Protein AF-A0A1G0ZTI4-F1 (afdb_monomer_lite)

pLDDT: mean 88.31, std 12.46, range [40.0, 97.88]

Secondary structure (DSSP, 8-state):
-------HHHHHHHHHHHHTT-S-TTHHHHHHHS--SSHHHH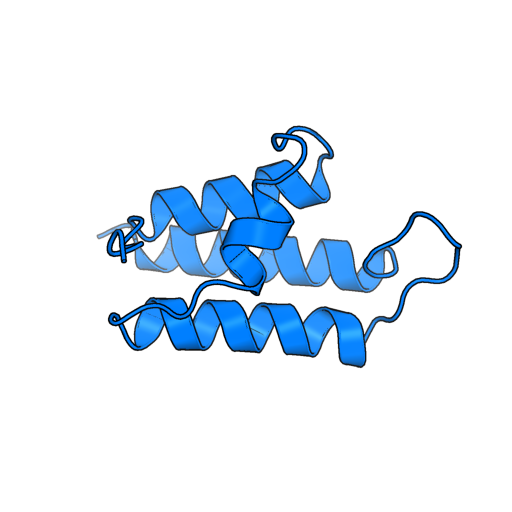HHHHHHHHHHHHSB-SSTT-SB-HHHHHHHHHHHHHHHHHH--

Sequence (85 aa):
MKKYNPSPDKIAQAIEAFVNGTCGPYDWDDFMTCPSDNPELEAIRKECEQVETQFPARGPNEWCNPEGGQTLLKIAQRIRGKAQP

Radius of gyration: 12.48 Å; chains: 1; bounding box: 34×22×39 Å

Foldseek 3Di:
DPADDDDLLVLLVLLVCVLVVNDDPCSLVCLLVDAHPDPVSNVLSVVLVVLCVVFPDPDPPDSGPPVSSVVSNVSSVVSVVVVDD

Structure (mmCIF, N/CA/C/O backbone):
data_AF-A0A1G0ZTI4-F1
#
_entry.id   AF-A0A1G0ZTI4-F1
#
loop_
_atom_site.group_PDB
_atom_site.id
_atom_site.type_symbol
_atom_site.label_atom_id
_atom_site.label_alt_id
_atom_site.label_comp_id
_atom_site.label_asym_id
_atom_site.label_entity_id
_atom_site.label_seq_id
_atom_site.pdbx_PDB_ins_code
_atom_site.Cartn_x
_atom_site.Cartn_y
_atom_site.Cartn_z
_atom_site.occupancy
_atom_site.B_iso_or_equiv
_atom_site.auth_seq_id
_atom_site.auth_comp_id
_atom_site.auth_asym_id
_atom_site.auth_atom_id
_atom_site.pdbx_PDB_model_num
ATOM 1 N N . MET A 1 1 ? -24.242 1.497 -5.297 1.00 49.44 1 MET A N 1
ATOM 2 C CA . MET A 1 1 ? -22.800 1.225 -5.115 1.00 49.44 1 MET A CA 1
ATOM 3 C C . MET A 1 1 ? -22.642 0.341 -3.886 1.00 49.44 1 MET A C 1
ATOM 5 O O . MET A 1 1 ? -23.268 0.640 -2.875 1.00 49.44 1 MET A O 1
ATOM 9 N N . LYS A 1 2 ? -21.926 -0.788 -3.985 1.00 47.06 2 LYS A N 1
ATOM 10 C CA . LYS A 1 2 ? -21.631 -1.633 -2.814 1.00 47.06 2 LYS A CA 1
ATOM 11 C C . LYS A 1 2 ? -20.733 -0.825 -1.878 1.00 47.06 2 LYS A C 1
ATOM 13 O O . LYS A 1 2 ? -19.729 -0.290 -2.328 1.00 47.06 2 LYS A O 1
ATOM 18 N N . LYS A 1 3 ? -21.116 -0.706 -0.608 1.00 53.62 3 LYS A N 1
ATOM 19 C CA . LYS A 1 3 ? -20.299 -0.024 0.398 1.00 53.62 3 LYS A CA 1
ATOM 20 C C . LYS A 1 3 ? -19.094 -0.903 0.717 1.00 53.62 3 LYS A C 1
ATOM 22 O O . LYS A 1 3 ? -19.272 -2.013 1.217 1.00 53.62 3 LYS A O 1
ATOM 27 N N . TYR A 1 4 ? -17.900 -0.427 0.395 1.00 64.56 4 TYR A N 1
ATOM 28 C CA . TYR A 1 4 ? -16.653 -1.063 0.793 1.00 64.56 4 TYR A CA 1
ATOM 29 C C . TYR A 1 4 ? -16.332 -0.609 2.221 1.00 64.56 4 TYR A C 1
ATOM 31 O O . TYR A 1 4 ? -16.064 0.563 2.457 1.00 64.56 4 TYR A O 1
ATOM 39 N N . ASN A 1 5 ? -16.465 -1.513 3.193 1.00 67.75 5 ASN A N 1
ATOM 40 C CA . ASN A 1 5 ? -16.172 -1.229 4.602 1.00 67.75 5 ASN A CA 1
ATOM 41 C C . ASN A 1 5 ? -15.386 -2.398 5.219 1.00 67.75 5 ASN A C 1
ATOM 43 O O . ASN A 1 5 ? -15.940 -3.162 6.015 1.00 67.75 5 ASN A O 1
ATOM 47 N N . PRO A 1 6 ? -14.136 -2.623 4.778 1.00 76.31 6 PRO A N 1
ATOM 48 C CA . PRO A 1 6 ? -13.290 -3.669 5.336 1.00 76.31 6 PRO A CA 1
ATOM 49 C C . PRO A 1 6 ? -12.927 -3.350 6.791 1.00 76.31 6 PRO A C 1
ATOM 51 O O . PRO A 1 6 ? -12.817 -2.192 7.189 1.00 76.31 6 PRO A O 1
ATOM 54 N N . SER A 1 7 ? -12.708 -4.385 7.599 1.00 85.75 7 SER A N 1
ATOM 55 C CA . SER A 1 7 ? -12.098 -4.192 8.915 1.00 85.75 7 SER A CA 1
ATOM 56 C C . SER A 1 7 ? -10.640 -3.723 8.769 1.00 85.75 7 SER A C 1
ATOM 58 O O . SER A 1 7 ? -10.009 -3.995 7.742 1.00 85.75 7 SER A O 1
ATOM 60 N N . PRO A 1 8 ? -10.053 -3.088 9.799 1.00 87.50 8 PRO A N 1
ATOM 61 C CA . PRO A 1 8 ? -8.631 -2.737 9.797 1.00 87.50 8 PRO A CA 1
ATOM 62 C C . PRO A 1 8 ? -7.712 -3.930 9.482 1.00 87.50 8 PRO A C 1
ATOM 64 O O . PRO A 1 8 ? -6.779 -3.801 8.695 1.00 87.50 8 PRO A O 1
ATOM 67 N N . ASP A 1 9 ? -8.021 -5.117 10.015 1.00 88.31 9 ASP A N 1
ATOM 68 C CA . ASP A 1 9 ? -7.274 -6.348 9.719 1.00 88.31 9 ASP A CA 1
ATOM 69 C C . ASP A 1 9 ? -7.326 -6.723 8.229 1.00 88.31 9 ASP A C 1
ATOM 71 O O . ASP A 1 9 ? -6.309 -7.098 7.649 1.00 88.31 9 ASP A O 1
ATOM 75 N N . LYS A 1 10 ? -8.481 -6.534 7.576 1.00 88.38 10 LYS A N 1
ATOM 76 C CA . LYS A 1 10 ? -8.617 -6.768 6.134 1.00 88.38 10 LYS A CA 1
ATOM 77 C C . LYS A 1 10 ? -7.800 -5.787 5.301 1.00 88.38 10 LYS A C 1
ATOM 79 O O . LYS A 1 10 ? -7.255 -6.199 4.283 1.00 88.38 10 LYS A O 1
ATOM 84 N N . ILE A 1 11 ? -7.664 -4.536 5.738 1.00 90.12 11 ILE A N 1
ATOM 85 C CA . ILE A 1 11 ? -6.785 -3.568 5.067 1.00 90.12 11 ILE A CA 1
ATOM 86 C C . ILE A 1 11 ? -5.318 -3.953 5.242 1.00 90.12 11 ILE A C 1
ATOM 88 O O . ILE A 1 11 ? -4.582 -3.990 4.260 1.00 90.12 11 ILE A O 1
ATOM 92 N N . ALA A 1 12 ? -4.892 -4.279 6.465 1.00 93.25 12 ALA A N 1
ATOM 93 C CA . ALA A 1 12 ? -3.523 -4.727 6.706 1.00 93.25 12 ALA A CA 1
ATOM 94 C C . ALA A 1 12 ? -3.187 -5.966 5.861 1.00 93.25 12 ALA A C 1
ATOM 96 O O . ALA A 1 12 ? -2.155 -5.989 5.196 1.00 93.25 12 ALA A O 1
ATOM 97 N N . GLN A 1 13 ? -4.103 -6.940 5.812 1.00 92.62 13 GLN A N 1
ATOM 98 C CA . GLN A 1 13 ? -3.980 -8.125 4.968 1.00 92.62 13 GLN A CA 1
ATOM 99 C C . GLN A 1 13 ? -3.881 -7.769 3.477 1.00 92.62 13 GLN A C 1
ATOM 101 O O . GLN A 1 13 ? -3.063 -8.360 2.779 1.00 92.62 13 GLN A O 1
ATOM 106 N N . ALA A 1 14 ? -4.687 -6.826 2.980 1.00 92.69 14 ALA A N 1
ATOM 107 C CA . ALA A 1 14 ? -4.648 -6.409 1.577 1.00 92.69 14 ALA A CA 1
ATOM 108 C C . ALA A 1 14 ? -3.302 -5.765 1.208 1.00 92.69 14 ALA A C 1
ATOM 110 O O . ALA A 1 14 ? -2.715 -6.114 0.187 1.00 92.69 14 ALA A O 1
ATOM 111 N N . ILE A 1 15 ? -2.777 -4.890 2.072 1.00 95.38 15 ILE A N 1
ATOM 112 C CA . ILE A 1 15 ? -1.468 -4.254 1.881 1.00 95.38 15 ILE A CA 1
ATOM 113 C C . ILE A 1 15 ? -0.345 -5.303 1.891 1.00 95.38 15 ILE A C 1
ATOM 115 O O . ILE A 1 15 ? 0.518 -5.302 1.017 1.00 95.38 15 ILE A O 1
ATOM 119 N N . GLU A 1 16 ? -0.361 -6.227 2.854 1.00 96.44 16 GLU A N 1
ATOM 120 C CA . GLU A 1 16 ? 0.619 -7.317 2.934 1.00 96.44 16 GLU A CA 1
ATOM 121 C C . GLU A 1 16 ? 0.548 -8.235 1.710 1.00 96.44 16 GLU A C 1
ATOM 123 O O . GLU A 1 16 ? 1.585 -8.612 1.162 1.00 96.44 16 GLU A O 1
ATOM 128 N N . ALA A 1 17 ? -0.658 -8.596 1.268 1.00 95.69 17 ALA A N 1
ATOM 129 C CA . ALA A 1 17 ? -0.854 -9.445 0.101 1.00 95.69 17 ALA A CA 1
ATOM 130 C C . ALA A 1 17 ? -0.355 -8.764 -1.177 1.00 95.69 17 ALA A C 1
ATOM 132 O O . ALA A 1 17 ? 0.304 -9.404 -1.993 1.00 95.69 17 ALA A O 1
ATOM 133 N N . PHE A 1 18 ? -0.603 -7.463 -1.323 1.00 95.56 18 PHE A N 1
ATOM 134 C CA . PHE A 1 18 ? -0.104 -6.681 -2.446 1.00 95.56 18 PHE A CA 1
ATOM 135 C C . PHE A 1 18 ? 1.427 -6.656 -2.496 1.00 95.56 18 PHE A C 1
ATOM 137 O O . PHE A 1 18 ? 2.014 -7.045 -3.504 1.00 95.56 18 PHE A O 1
ATOM 144 N N . VAL A 1 19 ? 2.086 -6.287 -1.392 1.00 95.81 19 VAL A N 1
ATOM 145 C CA . VAL A 1 19 ? 3.558 -6.209 -1.350 1.00 95.81 19 VAL A CA 1
ATOM 146 C C . VAL A 1 19 ? 4.211 -7.574 -1.594 1.00 95.81 19 VAL A C 1
ATOM 148 O O . VAL A 1 19 ? 5.267 -7.648 -2.217 1.00 95.81 19 VAL A O 1
ATOM 151 N N . ASN A 1 20 ? 3.585 -8.661 -1.135 1.00 94.62 20 ASN A N 1
ATOM 152 C CA . ASN A 1 20 ? 4.087 -10.020 -1.351 1.00 94.62 20 ASN A CA 1
ATOM 153 C C . ASN A 1 20 ? 3.662 -10.635 -2.700 1.00 94.62 20 ASN A C 1
ATOM 155 O O . ASN A 1 20 ? 4.035 -11.774 -2.981 1.00 94.62 20 ASN A O 1
ATOM 159 N N . GLY A 1 21 ? 2.880 -9.928 -3.523 1.00 93.19 21 GLY A N 1
ATOM 160 C CA . GLY A 1 21 ? 2.385 -10.434 -4.807 1.00 93.19 21 GLY A CA 1
ATOM 161 C C . GLY A 1 21 ? 1.390 -11.596 -4.687 1.00 93.19 21 GLY A C 1
ATOM 162 O O . GLY A 1 21 ? 1.292 -12.417 -5.596 1.00 93.19 21 GLY A O 1
ATOM 163 N N . THR A 1 22 ? 0.681 -11.704 -3.561 1.00 95.38 22 THR A N 1
ATOM 164 C CA . THR A 1 22 ? -0.313 -12.756 -3.285 1.00 95.38 22 THR A CA 1
ATOM 165 C C . THR A 1 22 ? -1.758 -12.254 -3.314 1.00 95.38 22 THR A C 1
ATOM 167 O O . THR A 1 22 ? -2.677 -13.036 -3.066 1.00 95.38 22 THR A O 1
ATOM 170 N N . CYS A 1 23 ? -1.979 -10.969 -3.608 1.00 91.56 23 CYS A N 1
ATOM 171 C CA . CYS A 1 23 ? -3.318 -10.415 -3.791 1.00 91.56 23 CYS A CA 1
ATOM 172 C C . CYS A 1 23 ? -3.955 -10.883 -5.110 1.00 91.56 23 CYS A C 1
ATOM 174 O O . CYS A 1 23 ? -3.268 -11.265 -6.059 1.00 91.56 23 CYS A O 1
ATOM 176 N N . GLY A 1 24 ? -5.286 -10.841 -5.179 1.00 89.94 24 GLY A N 1
ATOM 177 C CA . GLY A 1 24 ? 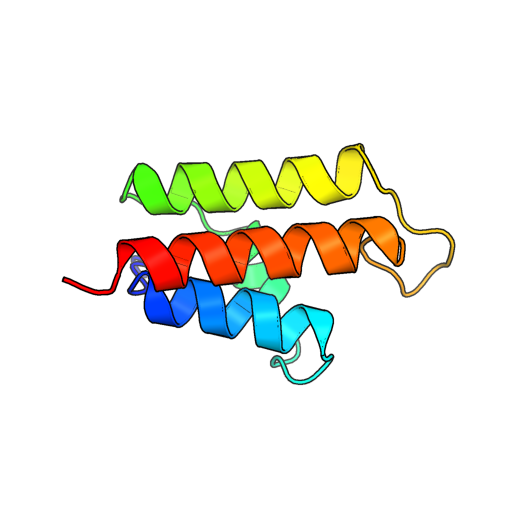-6.021 -11.061 -6.416 1.00 89.94 24 GLY A CA 1
ATOM 178 C C . GLY A 1 24 ? -5.715 -9.992 -7.477 1.00 89.94 24 GLY A C 1
ATOM 179 O O . GLY A 1 24 ? -5.188 -8.925 -7.154 1.00 89.94 24 GLY A O 1
ATOM 180 N N . PRO A 1 25 ? -6.081 -10.248 -8.747 1.00 87.81 25 PRO A N 1
ATOM 181 C CA . PRO A 1 25 ? -5.720 -9.397 -9.885 1.00 87.81 25 PRO A CA 1
ATOM 182 C C . PRO A 1 25 ? -6.275 -7.969 -9.819 1.00 87.81 25 PRO A C 1
ATOM 184 O O . PRO A 1 25 ? -5.765 -7.111 -10.524 1.00 87.81 25 PRO A O 1
ATOM 187 N N . TYR A 1 26 ? -7.303 -7.724 -9.000 1.00 88.19 26 TYR A N 1
ATOM 188 C CA . TYR A 1 26 ? -7.949 -6.415 -8.856 1.00 88.19 26 TYR A CA 1
ATOM 189 C C . TYR A 1 26 ? -8.034 -5.940 -7.400 1.00 88.19 26 TYR A C 1
ATOM 191 O O . TYR A 1 26 ? -8.543 -4.857 -7.149 1.00 88.19 26 TYR A O 1
ATOM 199 N N . ASP A 1 27 ? -7.537 -6.716 -6.429 1.00 89.19 27 ASP A N 1
ATOM 200 C CA . ASP A 1 27 ? -7.741 -6.415 -5.003 1.00 89.19 27 ASP A CA 1
ATOM 201 C C . ASP A 1 27 ? -7.093 -5.082 -4.598 1.00 89.19 27 ASP A C 1
ATOM 203 O O . ASP A 1 27 ? -7.663 -4.309 -3.825 1.00 89.19 27 ASP A O 1
ATOM 207 N N . TRP A 1 28 ? -5.893 -4.814 -5.121 1.00 92.06 28 TRP A N 1
ATOM 208 C CA . TRP A 1 28 ? -5.177 -3.570 -4.850 1.00 92.06 28 TRP A CA 1
ATOM 209 C C . TRP A 1 28 ? -5.825 -2.374 -5.548 1.00 92.06 28 TRP A C 1
ATOM 211 O O . TRP A 1 28 ? -6.043 -1.340 -4.917 1.00 92.06 28 TRP A O 1
ATOM 221 N N . ASP A 1 29 ? -6.193 -2.529 -6.820 1.00 90.88 29 ASP A N 1
ATOM 222 C CA . ASP A 1 29 ? -6.856 -1.476 -7.590 1.00 90.88 29 ASP A CA 1
ATOM 223 C C . ASP A 1 29 ? -8.214 -1.113 -6.980 1.00 90.88 29 ASP A C 1
ATOM 225 O O . ASP A 1 29 ? -8.514 0.069 -6.803 1.00 90.88 29 ASP A O 1
ATOM 229 N N . ASP A 1 30 ? -9.014 -2.102 -6.578 1.00 88.19 30 ASP A N 1
ATOM 230 C CA . ASP A 1 30 ? -10.293 -1.881 -5.901 1.00 88.19 30 ASP A CA 1
ATOM 231 C C . ASP A 1 30 ? -10.088 -1.109 -4.589 1.00 88.19 30 ASP A C 1
ATOM 233 O O . ASP A 1 30 ? -10.786 -0.126 -4.330 1.00 88.19 30 ASP A O 1
ATOM 237 N N . PHE A 1 31 ? -9.097 -1.499 -3.779 1.00 88.81 31 PHE A N 1
ATOM 238 C CA . PHE A 1 31 ? -8.753 -0.794 -2.542 1.00 88.81 31 PHE A CA 1
ATOM 239 C C . PHE A 1 31 ? -8.336 0.665 -2.789 1.00 88.81 31 PHE A C 1
ATOM 241 O O . PHE A 1 31 ? -8.767 1.559 -2.058 1.00 88.81 31 PHE A O 1
ATOM 248 N N . MET A 1 32 ? -7.526 0.921 -3.818 1.00 91.25 32 MET A N 1
ATOM 249 C CA . MET A 1 32 ? -7.010 2.258 -4.116 1.00 91.25 32 MET A CA 1
ATOM 250 C C . MET A 1 32 ? -8.053 3.179 -4.762 1.00 91.25 32 MET A C 1
ATOM 252 O O . MET A 1 32 ? -8.035 4.389 -4.514 1.00 91.25 32 MET A O 1
ATOM 256 N N . THR A 1 33 ? -8.971 2.624 -5.558 1.00 88.62 33 THR A N 1
ATOM 257 C CA . THR A 1 33 ? -9.938 3.389 -6.365 1.00 88.62 33 THR A CA 1
ATOM 258 C C . THR A 1 33 ? -11.307 3.560 -5.710 1.00 88.62 33 THR A C 1
ATOM 260 O O . THR A 1 33 ? -12.063 4.440 -6.125 1.00 88.62 33 THR A O 1
ATOM 263 N N . CYS A 1 34 ? -11.635 2.774 -4.680 1.00 84.12 34 CYS A N 1
ATOM 264 C CA . CYS A 1 34 ? -12.914 2.860 -3.977 1.00 84.12 34 CYS A CA 1
ATOM 265 C C . CYS A 1 34 ? -12.792 3.675 -2.675 1.00 84.12 34 CYS A C 1
ATOM 267 O O . CYS A 1 34 ? -12.200 3.193 -1.707 1.00 84.12 34 CYS A O 1
ATOM 269 N N . PRO A 1 35 ? -13.394 4.879 -2.594 1.00 83.25 35 PRO A N 1
ATOM 270 C CA . PRO A 1 35 ? -13.438 5.650 -1.356 1.00 83.25 35 PRO A CA 1
ATOM 271 C C . PRO A 1 35 ? -14.200 4.906 -0.256 1.00 83.25 35 PRO A C 1
ATOM 273 O O . PRO A 1 35 ? -15.207 4.240 -0.517 1.00 83.25 35 PRO A O 1
ATOM 276 N N . SER A 1 36 ? -13.751 5.071 0.987 1.00 84.31 36 SER A N 1
ATOM 277 C CA . SER A 1 36 ? -14.416 4.516 2.169 1.00 84.31 36 SER A CA 1
ATOM 278 C C . SER A 1 36 ? -15.205 5.591 2.926 1.00 84.31 36 SER A C 1
ATOM 280 O O . SER A 1 36 ? -14.694 6.679 3.180 1.00 84.31 36 SER A O 1
ATOM 282 N N . ASP A 1 37 ? -16.423 5.260 3.374 1.00 85.31 37 ASP A N 1
ATOM 283 C CA . ASP A 1 37 ? -17.216 6.112 4.283 1.00 85.31 37 ASP A CA 1
ATOM 284 C C . ASP A 1 37 ? -16.586 6.198 5.692 1.00 85.31 37 ASP A C 1
ATOM 286 O O . ASP A 1 37 ? -16.894 7.101 6.471 1.00 85.31 37 ASP A O 1
ATOM 290 N N . ASN A 1 38 ? -15.711 5.250 6.048 1.00 86.25 38 ASN A N 1
ATOM 291 C CA . ASN A 1 38 ? -14.950 5.290 7.291 1.00 86.25 38 ASN A CA 1
ATOM 292 C C . ASN A 1 38 ? -13.717 6.206 7.125 1.00 86.25 38 ASN A C 1
ATOM 294 O O . ASN A 1 38 ? -12.836 5.876 6.320 1.00 86.25 38 ASN A O 1
ATOM 298 N N . PRO A 1 39 ? -13.614 7.305 7.903 1.00 89.12 39 PRO A N 1
ATOM 299 C CA . PRO A 1 39 ? -12.545 8.292 7.764 1.00 89.12 39 PRO A CA 1
ATOM 300 C C . PRO A 1 39 ? -11.154 7.741 8.095 1.00 89.12 39 PRO A C 1
ATOM 302 O O . PRO A 1 39 ? -10.173 8.217 7.531 1.00 89.12 39 PRO A O 1
ATOM 305 N N . GLU A 1 40 ? -11.045 6.739 8.972 1.00 87.25 40 GLU A N 1
ATOM 306 C CA . GLU A 1 40 ? -9.758 6.108 9.282 1.00 87.25 40 GLU A CA 1
ATOM 307 C C . GLU A 1 40 ? -9.248 5.285 8.095 1.00 87.25 40 GLU A C 1
ATOM 309 O O . GLU A 1 40 ? -8.083 5.394 7.714 1.00 87.25 40 GLU A O 1
ATOM 314 N N . LEU A 1 41 ? -10.130 4.509 7.461 1.00 87.19 41 LEU A N 1
ATOM 315 C CA . LEU A 1 41 ? -9.767 3.700 6.294 1.00 87.19 41 LEU A CA 1
ATOM 316 C C . LEU A 1 41 ? -9.448 4.588 5.085 1.00 87.19 41 LEU A C 1
ATOM 318 O O . LEU A 1 41 ? -8.498 4.317 4.357 1.00 87.19 41 LEU A O 1
ATOM 322 N N . GLU A 1 42 ? -10.190 5.682 4.904 1.00 91.69 42 GLU A N 1
ATOM 323 C CA . GLU A 1 42 ? -9.915 6.653 3.841 1.00 91.69 42 GLU A CA 1
ATOM 324 C C . GL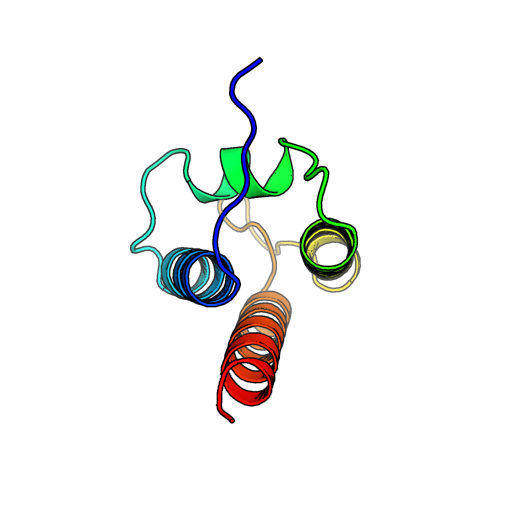U A 1 42 ? -8.586 7.390 4.066 1.00 91.69 42 GLU A C 1
ATOM 326 O O . GLU A 1 42 ? -7.854 7.658 3.112 1.00 91.69 42 GLU A O 1
ATOM 331 N N . ALA A 1 43 ? -8.228 7.679 5.321 1.00 92.75 43 ALA A N 1
ATOM 332 C CA . ALA A 1 43 ? -6.911 8.217 5.647 1.00 92.75 43 ALA A CA 1
ATOM 333 C C . ALA A 1 43 ? -5.792 7.222 5.299 1.00 92.75 43 ALA A C 1
ATOM 335 O O . ALA A 1 43 ? -4.790 7.626 4.716 1.00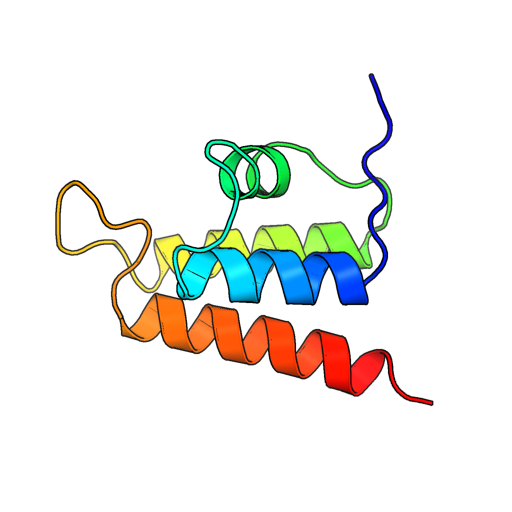 92.75 43 ALA A O 1
ATOM 336 N N . ILE A 1 44 ? -5.979 5.928 5.584 1.00 93.44 44 ILE A N 1
ATOM 337 C CA . ILE A 1 44 ? -5.017 4.875 5.221 1.00 93.44 44 ILE A CA 1
ATOM 338 C C . ILE A 1 44 ? -4.873 4.752 3.698 1.00 93.44 44 ILE A C 1
ATOM 340 O O . ILE A 1 44 ? -3.751 4.648 3.206 1.00 93.44 44 ILE A O 1
ATOM 344 N N . ARG A 1 45 ? -5.978 4.795 2.942 1.00 93.62 45 ARG A N 1
ATOM 345 C CA . ARG A 1 45 ? -5.950 4.751 1.470 1.00 93.62 45 ARG A CA 1
ATOM 346 C C . ARG A 1 45 ? -5.129 5.908 0.894 1.00 93.62 45 ARG A C 1
ATOM 348 O O . ARG A 1 45 ? -4.238 5.688 0.080 1.00 93.62 45 ARG A O 1
ATOM 355 N N . LYS A 1 46 ? -5.374 7.132 1.377 1.00 94.44 46 LYS A N 1
ATOM 356 C CA . LYS A 1 46 ? -4.604 8.330 0.992 1.00 94.44 46 LYS A CA 1
ATOM 357 C C . LYS A 1 46 ? -3.138 8.247 1.407 1.00 94.44 46 LYS A C 1
ATOM 359 O O . LYS A 1 46 ? -2.267 8.738 0.698 1.00 94.44 46 LYS A O 1
ATOM 364 N N . GLU A 1 47 ? -2.848 7.636 2.552 1.00 95.44 47 GLU A N 1
ATOM 365 C CA . GLU A 1 47 ? -1.471 7.391 2.978 1.00 95.44 47 GLU A CA 1
ATOM 366 C C . GLU A 1 47 ? -0.765 6.413 2.034 1.00 95.44 47 GLU A C 1
ATOM 368 O O . GLU A 1 47 ? 0.380 6.659 1.674 1.00 95.44 47 GLU A O 1
ATOM 373 N N . CYS A 1 48 ? -1.450 5.366 1.562 1.00 95.50 48 CYS A N 1
ATOM 374 C CA . CYS A 1 48 ? -0.913 4.477 0.531 1.00 95.50 48 CYS A CA 1
ATOM 375 C C . CYS A 1 48 ? -0.660 5.243 -0.778 1.00 95.50 48 CYS A C 1
ATOM 377 O O . CYS A 1 48 ? 0.439 5.165 -1.306 1.00 95.50 48 CYS A O 1
ATOM 379 N N . GLU A 1 49 ? -1.603 6.063 -1.252 1.00 94.56 49 GLU A N 1
ATOM 380 C CA . GLU A 1 49 ? -1.446 6.902 -2.462 1.00 94.56 49 GLU A CA 1
ATOM 381 C C . GLU A 1 49 ? -0.204 7.817 -2.396 1.00 94.56 49 GLU A C 1
ATOM 383 O O . GLU A 1 49 ? 0.535 7.988 -3.368 1.00 94.56 49 GLU A O 1
ATOM 388 N N . GLN A 1 50 ? 0.091 8.360 -1.212 1.00 96.56 50 GLN A N 1
ATOM 389 C CA . GLN A 1 50 ? 1.301 9.150 -0.974 1.00 96.56 50 GLN A CA 1
ATOM 390 C C . GLN A 1 50 ? 2.590 8.325 -1.116 1.00 96.56 50 GLN A C 1
ATOM 392 O O . GLN A 1 50 ? 3.615 8.881 -1.513 1.00 96.56 50 GLN A O 1
ATOM 397 N N . VAL A 1 51 ? 2.561 7.021 -0.817 1.00 96.62 51 VAL A N 1
ATOM 398 C CA . VAL A 1 51 ? 3.732 6.142 -0.961 1.00 96.62 51 VAL A CA 1
ATOM 399 C C . VAL A 1 51 ? 4.160 6.044 -2.419 1.00 96.62 51 VAL A C 1
ATOM 401 O O . VAL A 1 51 ? 5.346 6.195 -2.690 1.00 96.62 51 VAL A O 1
ATOM 404 N N . GLU A 1 52 ? 3.234 5.850 -3.358 1.00 93.25 52 GLU A N 1
ATOM 405 C CA . GLU A 1 52 ? 3.557 5.820 -4.793 1.00 93.25 52 GLU A CA 1
ATOM 406 C C . GLU A 1 52 ? 4.202 7.134 -5.246 1.00 93.25 52 GLU A C 1
ATOM 408 O O . GLU A 1 52 ? 5.218 7.132 -5.938 1.00 93.25 52 GLU A O 1
ATOM 413 N N . THR A 1 53 ? 3.663 8.266 -4.784 1.00 94.38 53 THR A N 1
ATOM 414 C CA . THR A 1 53 ? 4.194 9.593 -5.124 1.00 94.38 53 THR A CA 1
ATOM 415 C C . THR A 1 53 ? 5.615 9.804 -4.585 1.00 94.38 53 THR A C 1
ATOM 417 O O . THR A 1 53 ? 6.462 10.378 -5.268 1.00 94.38 53 THR A O 1
ATOM 420 N N . GLN A 1 54 ? 5.892 9.362 -3.354 1.00 97.31 54 GLN A N 1
ATOM 421 C CA . GLN A 1 54 ? 7.197 9.539 -2.701 1.00 97.31 54 GLN A CA 1
ATOM 422 C C . GLN A 1 54 ? 8.235 8.503 -3.150 1.00 97.31 54 GLN A C 1
ATOM 424 O O . GLN A 1 54 ? 9.430 8.795 -3.194 1.00 97.31 54 GLN A O 1
ATOM 429 N N . PHE A 1 55 ? 7.784 7.298 -3.492 1.00 97.19 55 PHE A N 1
ATOM 430 C CA . PHE A 1 55 ? 8.615 6.151 -3.835 1.00 97.19 55 PHE A CA 1
ATOM 431 C C . PHE A 1 55 ? 8.184 5.561 -5.185 1.00 97.19 55 PHE A C 1
ATOM 433 O O . PHE A 1 55 ? 7.783 4.394 -5.246 1.00 97.19 55 PHE A O 1
ATOM 440 N N . PRO A 1 56 ? 8.285 6.333 -6.282 1.00 95.69 56 PRO A N 1
ATOM 441 C CA . PRO A 1 56 ? 7.751 5.926 -7.574 1.00 95.69 56 PRO A CA 1
ATOM 442 C C . PRO A 1 56 ? 8.420 4.652 -8.085 1.00 95.69 56 PRO A C 1
ATOM 444 O O . PRO A 1 56 ? 9.585 4.371 -7.774 1.00 95.69 56 PRO A O 1
ATOM 447 N N . ALA A 1 57 ? 7.669 3.901 -8.887 1.00 95.81 57 ALA A N 1
ATOM 448 C CA . ALA A 1 57 ? 8.140 2.747 -9.639 1.00 95.81 57 ALA A CA 1
ATOM 449 C C . ALA A 1 57 ? 9.431 3.046 -10.421 1.00 95.81 57 ALA A C 1
ATOM 451 O O . ALA A 1 57 ? 9.604 4.132 -10.979 1.00 95.81 57 ALA A O 1
ATOM 452 N N . ARG A 1 58 ? 10.342 2.067 -10.493 1.00 94.56 58 ARG A N 1
ATOM 453 C CA . ARG A 1 58 ? 11.563 2.144 -11.317 1.00 94.56 58 ARG A CA 1
ATOM 454 C C . ARG A 1 58 ? 11.436 1.345 -12.615 1.00 94.56 58 ARG A C 1
ATOM 456 O O . ARG A 1 58 ? 12.278 1.500 -13.498 1.00 94.56 58 ARG A O 1
ATOM 463 N N . GLY A 1 59 ? 10.397 0.518 -12.745 1.00 92.31 59 GLY A N 1
ATOM 464 C CA . GLY A 1 59 ? 10.124 -0.296 -13.928 1.00 92.31 59 GLY A CA 1
ATOM 465 C C . GLY A 1 59 ? 8.636 -0.379 -14.301 1.00 92.31 59 GLY A C 1
ATOM 466 O O . GLY A 1 59 ? 7.773 -0.039 -13.498 1.00 92.31 59 GLY A O 1
ATOM 467 N N . PRO A 1 60 ? 8.321 -0.868 -15.515 1.00 85.31 60 PRO A N 1
ATOM 468 C CA . PRO A 1 60 ? 6.972 -0.845 -16.099 1.00 85.31 60 PRO A CA 1
ATOM 469 C C . PRO A 1 60 ? 5.938 -1.761 -15.423 1.00 85.31 60 PRO A C 1
ATOM 471 O O . PRO A 1 60 ? 4.768 -1.696 -15.774 1.00 85.31 60 PRO A O 1
ATOM 474 N N . ASN A 1 61 ? 6.354 -2.608 -14.479 1.00 85.56 61 ASN A N 1
ATOM 475 C CA . ASN A 1 61 ? 5.481 -3.541 -13.754 1.00 85.56 61 ASN A CA 1
ATOM 476 C C . ASN A 1 61 ? 5.536 -3.329 -12.234 1.00 85.56 61 ASN A C 1
ATOM 478 O O . ASN A 1 61 ? 5.119 -4.194 -11.470 1.00 85.56 61 ASN A O 1
ATOM 482 N N . GLU A 1 62 ? 6.113 -2.216 -11.791 1.00 90.31 62 GLU A N 1
ATOM 483 C CA . GLU A 1 62 ? 6.161 -1.848 -10.383 1.00 90.31 62 GLU A CA 1
ATOM 484 C C . GLU A 1 62 ? 5.116 -0.770 -10.125 1.00 90.31 62 GLU A C 1
ATOM 486 O O . GLU A 1 62 ? 4.923 0.124 -10.942 1.00 90.31 62 GLU A O 1
ATOM 491 N N . TRP A 1 63 ? 4.464 -0.839 -8.971 1.00 93.31 63 TRP A N 1
ATOM 492 C CA . TRP A 1 63 ? 3.606 0.244 -8.499 1.00 93.31 63 TRP A CA 1
ATOM 493 C C . TRP A 1 63 ? 4.423 1.289 -7.727 1.00 93.31 63 TRP A C 1
ATOM 495 O O . TRP A 1 63 ? 4.338 2.485 -7.968 1.00 93.31 63 TRP A O 1
ATOM 505 N N . CYS A 1 64 ? 5.317 0.823 -6.856 1.00 96.19 64 CYS A N 1
ATOM 506 C CA . CYS A 1 64 ? 6.303 1.634 -6.154 1.00 96.19 64 CYS A CA 1
ATOM 507 C C . CYS A 1 64 ? 7.649 0.903 -6.143 1.00 96.19 64 CYS A C 1
ATOM 509 O O . CYS A 1 64 ? 7.703 -0.319 -6.298 1.00 96.19 64 CYS A O 1
ATOM 511 N N . ASN A 1 65 ? 8.740 1.626 -5.905 1.00 96.75 65 ASN A N 1
ATOM 512 C CA . ASN A 1 65 ? 10.046 0.992 -5.722 1.00 96.75 65 ASN A CA 1
ATOM 513 C C . ASN A 1 65 ? 10.112 0.172 -4.403 1.00 96.75 65 ASN A C 1
ATOM 515 O O . ASN A 1 65 ? 9.194 0.240 -3.576 1.00 96.75 65 ASN A O 1
ATOM 519 N N . PRO A 1 66 ? 11.202 -0.581 -4.146 1.00 96.00 66 PRO A N 1
ATOM 520 C CA . PRO A 1 66 ? 11.317 -1.406 -2.939 1.00 96.00 66 PRO A CA 1
ATOM 521 C C . PRO A 1 66 ? 11.177 -0.648 -1.606 1.00 96.00 66 PRO A C 1
ATOM 523 O O . PRO A 1 66 ? 10.691 -1.213 -0.626 1.00 96.00 66 PRO A O 1
ATOM 526 N N . GLU A 1 67 ? 11.574 0.626 -1.546 1.00 97.31 67 GLU A N 1
ATOM 527 C CA . GLU A 1 67 ? 11.432 1.472 -0.349 1.00 97.31 67 GLU A CA 1
ATOM 528 C C . GLU A 1 67 ? 9.955 1.828 -0.103 1.00 97.31 67 GLU A C 1
ATOM 530 O O . GLU A 1 67 ? 9.493 1.845 1.043 1.00 97.31 67 GLU A O 1
ATOM 535 N N . GLY A 1 68 ? 9.187 2.011 -1.181 1.00 97.38 68 GLY A N 1
ATOM 536 C CA . GLY A 1 68 ? 7.733 2.144 -1.133 1.00 97.38 68 GLY A CA 1
ATOM 537 C C . GLY A 1 68 ? 7.063 0.882 -0.590 1.00 97.38 68 GLY A C 1
ATOM 538 O O . GLY A 1 68 ? 6.275 0.960 0.352 1.00 97.38 68 GLY A O 1
ATOM 539 N N . GLY A 1 69 ? 7.465 -0.297 -1.075 1.00 97.00 69 GLY A N 1
ATOM 540 C CA . GLY A 1 69 ? 6.958 -1.580 -0.574 1.00 97.00 69 GLY A CA 1
ATOM 541 C C . GLY A 1 69 ? 7.214 -1.774 0.926 1.00 97.00 69 GLY A C 1
ATOM 542 O O . GLY A 1 69 ? 6.320 -2.164 1.676 1.00 97.00 69 GLY A O 1
ATOM 543 N N . GLN A 1 70 ? 8.406 -1.413 1.410 1.00 97.44 70 GLN A N 1
ATOM 544 C CA . GLN A 1 70 ? 8.699 -1.424 2.849 1.00 97.44 70 GLN A CA 1
ATOM 545 C C . GLN A 1 70 ? 7.842 -0.425 3.636 1.00 97.44 70 GLN A C 1
ATOM 547 O O . GLN A 1 70 ? 7.453 -0.702 4.773 1.00 97.44 70 GLN A O 1
ATOM 552 N N . THR A 1 71 ? 7.548 0.737 3.055 1.00 97.88 71 THR A N 1
ATOM 553 C CA . THR A 1 71 ? 6.686 1.749 3.677 1.00 97.88 71 THR A CA 1
ATOM 554 C C . THR A 1 71 ? 5.246 1.249 3.795 1.00 97.88 71 THR A C 1
ATOM 556 O O . THR A 1 71 ? 4.658 1.355 4.870 1.00 97.88 71 THR A O 1
ATOM 559 N N . LEU A 1 72 ? 4.716 0.597 2.758 1.00 97.38 72 LEU A N 1
ATOM 560 C CA . LEU A 1 72 ? 3.416 -0.077 2.802 1.00 97.38 72 LEU A CA 1
ATOM 561 C C . LEU A 1 72 ? 3.356 -1.135 3.918 1.00 97.38 72 LEU A C 1
ATOM 563 O O . LEU A 1 72 ? 2.413 -1.152 4.709 1.00 97.38 72 LEU A O 1
ATOM 567 N N . LEU A 1 73 ? 4.392 -1.964 4.073 1.00 96.88 73 LEU A N 1
ATOM 568 C CA . LEU A 1 73 ? 4.441 -2.950 5.162 1.00 96.88 73 LEU A CA 1
ATOM 569 C C . LEU A 1 73 ? 4.425 -2.300 6.554 1.00 96.88 73 LEU A C 1
ATOM 571 O O . LEU A 1 73 ? 3.762 -2.805 7.461 1.00 96.88 73 LEU A O 1
ATOM 575 N N . LYS A 1 74 ? 5.098 -1.157 6.737 1.00 96.62 74 LYS A N 1
ATOM 576 C CA . LYS A 1 74 ? 5.033 -0.395 7.999 1.00 96.62 74 LYS A CA 1
ATOM 577 C C . LYS A 1 74 ? 3.623 0.135 8.271 1.00 96.62 74 LYS A C 1
ATOM 579 O O . LYS A 1 74 ? 3.187 0.137 9.424 1.00 96.62 74 LYS A O 1
ATOM 584 N N . ILE A 1 75 ? 2.892 0.548 7.232 1.00 95.88 75 ILE A N 1
ATOM 585 C CA . ILE A 1 75 ? 1.483 0.949 7.350 1.00 95.88 75 ILE A CA 1
ATOM 586 C C . ILE A 1 75 ? 0.646 -0.237 7.844 1.00 95.88 75 ILE A C 1
ATOM 588 O O . ILE A 1 75 ? -0.063 -0.090 8.840 1.00 95.88 75 ILE A O 1
ATOM 592 N N . ALA A 1 76 ? 0.784 -1.416 7.230 1.00 95.25 76 ALA A N 1
ATOM 593 C CA . ALA A 1 76 ? 0.074 -2.628 7.648 1.00 95.25 76 ALA A CA 1
ATOM 594 C C . ALA A 1 76 ? 0.367 -3.005 9.112 1.00 95.25 76 ALA A C 1
ATOM 596 O O . ALA A 1 76 ? -0.554 -3.244 9.896 1.00 95.25 76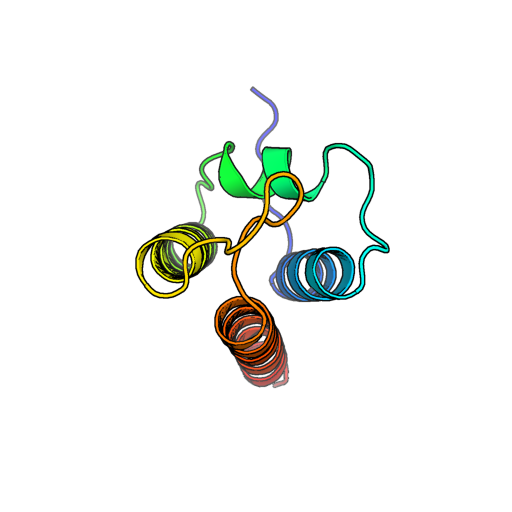 ALA A O 1
ATOM 597 N N . GLN A 1 77 ? 1.639 -2.966 9.521 1.00 94.25 77 GLN A N 1
ATOM 598 C CA . GLN A 1 77 ? 2.047 -3.229 10.905 1.00 94.25 77 GLN A CA 1
ATOM 599 C C . GLN A 1 77 ? 1.427 -2.238 11.896 1.00 94.25 77 GLN A C 1
ATOM 601 O O . GLN A 1 77 ? 0.941 -2.644 12.951 1.00 94.25 77 GLN A O 1
ATOM 606 N N . ARG A 1 78 ? 1.390 -0.943 11.558 1.00 94.44 78 ARG A N 1
ATOM 607 C CA . ARG A 1 78 ? 0.754 0.084 12.397 1.00 94.44 78 ARG A CA 1
ATOM 608 C C . ARG A 1 78 ? -0.749 -0.150 12.541 1.00 94.44 78 ARG A C 1
ATOM 610 O O . ARG A 1 78 ? -1.281 0.046 13.630 1.00 94.44 78 ARG A O 1
ATOM 617 N N . ILE A 1 79 ? -1.427 -0.570 11.473 1.00 92.75 79 ILE A N 1
ATOM 618 C CA . ILE A 1 79 ? -2.856 -0.907 11.516 1.00 92.75 79 ILE A CA 1
ATOM 619 C C . ILE A 1 79 ? -3.088 -2.087 12.467 1.00 92.75 79 ILE A C 1
ATOM 621 O O . ILE A 1 79 ? -3.939 -2.000 13.350 1.00 92.75 79 ILE A O 1
ATOM 625 N N . ARG A 1 80 ? -2.284 -3.153 12.354 1.00 88.62 80 ARG A N 1
ATOM 626 C CA . ARG A 1 80 ? -2.358 -4.318 13.252 1.00 88.62 80 ARG A CA 1
ATOM 627 C C . ARG A 1 80 ? -2.084 -3.948 14.711 1.00 88.62 80 ARG A C 1
ATOM 629 O O . ARG A 1 80 ? -2.838 -4.356 15.586 1.00 88.62 80 ARG A O 1
ATOM 636 N N . GLY A 1 81 ? -1.065 -3.126 14.967 1.00 86.06 81 GLY A N 1
ATOM 637 C CA . GLY A 1 81 ? -0.708 -2.677 16.317 1.00 86.06 81 GLY A CA 1
ATOM 638 C C . GLY A 1 81 ? -1.765 -1.794 16.989 1.00 86.06 81 GLY A C 1
ATOM 639 O O . GLY A 1 81 ? -1.830 -1.759 18.210 1.00 86.06 81 GLY A O 1
ATOM 640 N N . LYS A 1 82 ? -2.614 -1.108 16.213 1.00 74.88 82 LYS A N 1
ATOM 641 C CA . LYS A 1 82 ? -3.786 -0.376 16.727 1.00 74.88 82 LYS A CA 1
ATOM 642 C C . LYS A 1 82 ? -5.023 -1.258 16.917 1.00 74.88 82 LYS A C 1
ATOM 644 O O . LYS A 1 82 ? -5.917 -0.889 17.669 1.00 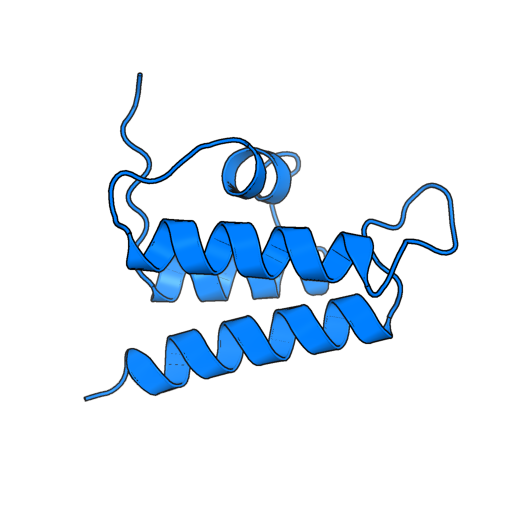74.88 82 LYS A O 1
ATOM 649 N N . ALA A 1 83 ? -5.098 -2.381 16.204 1.00 60.62 83 ALA A N 1
ATOM 650 C CA . ALA A 1 83 ? -6.227 -3.307 16.245 1.00 60.62 83 ALA A CA 1
ATOM 651 C C . ALA A 1 83 ? -6.138 -4.333 17.395 1.00 60.62 83 ALA A C 1
ATOM 653 O O . ALA A 1 83 ? -7.086 -5.089 17.606 1.00 60.62 83 ALA A O 1
ATOM 654 N N . GLN A 1 84 ? -5.022 -4.369 18.131 1.00 40.00 84 GLN A N 1
ATOM 655 C CA . GLN A 1 84 ? -4.855 -5.171 19.345 1.00 40.00 84 GLN A CA 1
ATOM 656 C C . GLN A 1 84 ? -5.245 -4.341 20.589 1.00 40.00 84 GLN A C 1
ATOM 658 O O . GLN A 1 84 ? -4.778 -3.207 20.697 1.00 40.00 84 GLN A O 1
ATOM 663 N N . PRO A 1 85 ? -6.111 -4.864 21.484 1.00 44.62 85 PRO A N 1
ATOM 664 C CA . PRO A 1 85 ? -6.523 -4.184 22.716 1.00 44.62 85 PRO A CA 1
ATOM 665 C C . PRO A 1 85 ? -5.391 -4.039 23.739 1.00 44.62 85 PRO A C 1
ATOM 667 O O . PRO A 1 85 ? -4.463 -4.883 23.730 1.00 44.62 85 PRO A O 1
#